Protein AF-A0A7H1RHH2-F1 (afdb_monomer_lite)

Foldseek 3Di:
DDDDDFDVDPTVDDHDPLLVVVVVCCVVVLDPPVLNVVVVVQVVCVVVVNHPPVVVVVSSVVSVPRPDPDPPPD

Structure (mmCIF, N/CA/C/O backbone):
data_AF-A0A7H1RHH2-F1
#
_entry.id   AF-A0A7H1RHH2-F1
#
loop_
_atom_site.group_PDB
_atom_site.id
_atom_site.type_symbol
_atom_site.label_atom_id
_atom_site.label_alt_id
_atom_site.label_comp_id
_atom_site.label_asym_id
_atom_site.label_entity_id
_atom_site.label_seq_id
_atom_site.pdbx_PDB_ins_code
_atom_site.Cartn_x
_atom_site.Cartn_y
_atom_site.Cartn_z
_atom_site.occupancy
_atom_site.B_iso_or_equiv
_atom_site.auth_seq_id
_atom_site.auth_comp_id
_atom_site.auth_asym_id
_atom_site.auth_atom_id
_atom_site.pdbx_PDB_model_num
ATOM 1 N N . MET A 1 1 ? -28.075 2.253 19.982 1.00 70.44 1 MET A N 1
ATOM 2 C CA . MET A 1 1 ? -27.561 1.615 18.746 1.00 70.44 1 MET A CA 1
ATOM 3 C C . MET A 1 1 ? -26.048 1.495 18.836 1.00 70.44 1 MET A C 1
ATOM 5 O O . MET A 1 1 ? -25.432 2.400 19.384 1.00 70.44 1 MET A O 1
ATOM 9 N N . LYS A 1 2 ? -25.463 0.400 18.333 1.00 88.44 2 LYS A N 1
ATOM 10 C CA . LYS A 1 2 ? -24.006 0.224 18.207 1.00 88.44 2 LYS A CA 1
ATOM 11 C C . LYS A 1 2 ? -23.594 0.537 16.767 1.00 88.44 2 LYS A C 1
ATOM 13 O O . LYS A 1 2 ? -24.182 -0.025 15.850 1.00 88.44 2 LYS A O 1
ATOM 18 N N . LEU A 1 3 ? -22.616 1.423 16.592 1.00 90.25 3 LEU A N 1
ATOM 19 C CA . LEU A 1 3 ? -21.969 1.696 15.307 1.00 90.25 3 LEU A CA 1
ATOM 20 C C . LEU A 1 3 ? -20.760 0.768 15.157 1.00 90.25 3 LEU A C 1
ATOM 22 O O . LEU A 1 3 ? -19.977 0.631 16.096 1.00 90.25 3 LEU A O 1
ATOM 26 N N . VAL A 1 4 ? -20.620 0.147 13.989 1.00 91.62 4 VAL A N 1
ATOM 27 C CA . VAL A 1 4 ? -19.461 -0.671 13.614 1.00 91.62 4 VAL A CA 1
ATOM 28 C C . VAL A 1 4 ? -18.975 -0.183 12.255 1.00 91.62 4 VAL A C 1
ATOM 30 O O . VAL A 1 4 ? -19.792 0.079 11.375 1.00 91.62 4 VAL A O 1
ATOM 33 N N . LEU A 1 5 ? -17.661 -0.031 12.109 1.00 91.38 5 LEU A N 1
ATOM 34 C CA . LEU A 1 5 ? -17.006 0.385 10.873 1.00 91.38 5 LEU A CA 1
ATOM 35 C C . LEU A 1 5 ? -16.149 -0.770 10.366 1.00 91.38 5 LEU A C 1
ATOM 37 O O . LEU A 1 5 ? -15.433 -1.393 11.149 1.00 91.38 5 LEU A O 1
ATOM 41 N N . PHE A 1 6 ? -16.234 -1.025 9.067 1.00 90.94 6 PHE A N 1
ATOM 42 C CA . PHE A 1 6 ? -15.415 -2.001 8.363 1.00 90.94 6 PHE A CA 1
ATOM 43 C C . PHE A 1 6 ? -14.655 -1.281 7.262 1.00 90.94 6 PHE A C 1
ATOM 45 O O . PHE A 1 6 ? -15.202 -0.384 6.618 1.00 90.94 6 PHE A O 1
ATOM 52 N N . ASP A 1 7 ? -13.406 -1.680 7.077 1.00 87.50 7 ASP A N 1
ATOM 53 C CA . ASP A 1 7 ? -12.633 -1.279 5.914 1.00 87.50 7 ASP A CA 1
ATOM 54 C C . ASP A 1 7 ? -13.108 -2.042 4.667 1.00 87.50 7 ASP A C 1
ATOM 56 O O . ASP A 1 7 ? -13.852 -3.020 4.770 1.00 87.50 7 ASP A O 1
ATOM 60 N N . LEU A 1 8 ? -12.710 -1.584 3.487 1.00 90.00 8 LEU A N 1
ATOM 61 C CA . LEU A 1 8 ? -13.074 -2.213 2.225 1.00 90.00 8 LEU A CA 1
ATOM 62 C C . LEU A 1 8 ? -12.121 -3.370 1.895 1.00 90.00 8 LEU A C 1
ATOM 64 O O . LEU A 1 8 ? -12.527 -4.535 1.943 1.00 90.00 8 LEU A O 1
ATOM 68 N N . ASP A 1 9 ? -10.873 -3.0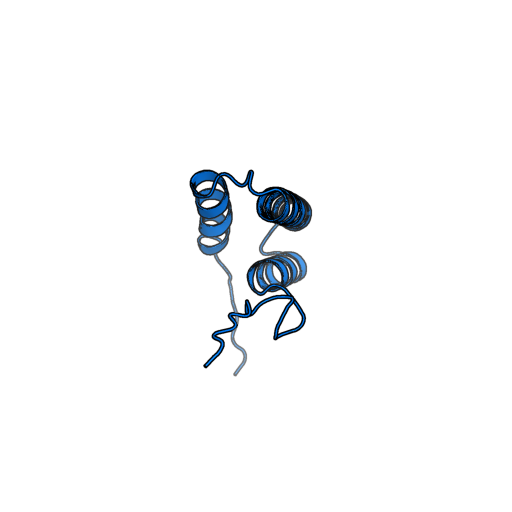35 1.577 1.00 87.81 9 ASP A N 1
ATOM 69 C CA . ASP A 1 9 ? -9.862 -3.964 1.072 1.00 87.81 9 ASP A CA 1
ATOM 70 C C . ASP A 1 9 ? -9.447 -4.959 2.169 1.00 87.81 9 ASP A C 1
ATOM 72 O O . ASP A 1 9 ? -9.315 -4.612 3.343 1.00 87.81 9 ASP A O 1
ATOM 76 N N . ASP A 1 10 ? -9.315 -6.232 1.797 1.00 83.19 10 ASP A N 1
ATOM 77 C CA . ASP A 1 10 ? -8.990 -7.361 2.685 1.00 83.19 10 ASP A CA 1
ATOM 78 C C . ASP A 1 10 ? -9.930 -7.553 3.907 1.00 83.19 10 ASP A C 1
ATOM 80 O O . ASP A 1 10 ? -9.691 -8.428 4.743 1.00 83.19 10 ASP A O 1
ATOM 84 N N . THR A 1 11 ? -11.032 -6.793 3.991 1.00 86.88 11 THR A N 1
ATOM 85 C CA . THR A 1 11 ? -12.070 -6.899 5.031 1.00 86.88 11 THR A CA 1
ATOM 86 C C . THR A 1 11 ? -13.429 -7.250 4.428 1.00 86.88 11 THR A C 1
ATOM 88 O O . THR A 1 11 ? -13.971 -8.319 4.709 1.00 86.88 11 THR A O 1
ATOM 91 N N . LEU A 1 12 ? -13.998 -6.361 3.606 1.00 89.75 12 LEU A N 1
ATOM 92 C CA . LEU A 1 12 ? -15.279 -6.586 2.928 1.00 89.75 12 LEU A CA 1
ATOM 93 C C . LEU A 1 12 ? -15.098 -7.211 1.544 1.00 89.75 12 LEU A C 1
ATOM 95 O O . LEU A 1 12 ? -15.952 -7.986 1.112 1.00 89.75 12 LEU A O 1
ATOM 99 N N . ILE A 1 13 ? -14.003 -6.886 0.856 1.00 87.06 13 ILE A N 1
ATOM 100 C CA . ILE A 1 13 ? -13.650 -7.470 -0.437 1.00 87.06 13 ILE A CA 1
ATOM 101 C C . ILE A 1 13 ? -12.296 -8.165 -0.362 1.00 87.06 13 ILE A C 1
ATOM 103 O O . ILE A 1 13 ? -11.402 -7.754 0.373 1.00 87.06 13 ILE A O 1
ATOM 107 N N . GLN A 1 14 ? -12.151 -9.248 -1.124 1.00 86.44 14 GLN A N 1
ATOM 108 C CA . GLN A 1 14 ? -10.887 -9.966 -1.189 1.00 86.44 14 GLN A CA 1
ATOM 109 C C . GLN A 1 14 ? -9.914 -9.233 -2.113 1.00 86.44 14 GLN A C 1
ATOM 111 O O . GLN A 1 14 ? -10.156 -9.133 -3.317 1.00 86.44 14 GLN A O 1
ATOM 116 N N . GLY A 1 15 ? -8.774 -8.828 -1.558 1.00 83.62 15 GLY A N 1
ATOM 117 C CA . GLY A 1 15 ? -7.684 -8.222 -2.300 1.00 83.62 15 GLY A CA 1
ATOM 118 C C . GLY A 1 15 ? -7.592 -6.714 -2.110 1.00 83.62 15 GLY A C 1
ATOM 119 O O . GLY A 1 15 ? -8.587 -6.013 -1.957 1.00 83.62 15 GLY A O 1
ATOM 120 N N . ASP A 1 16 ? -6.352 -6.242 -2.177 1.00 90.25 16 ASP A N 1
ATOM 121 C CA . ASP A 1 16 ? -5.969 -4.839 -2.098 1.00 90.25 16 ASP A CA 1
ATOM 122 C C . ASP A 1 16 ? -5.855 -4.253 -3.509 1.00 90.25 16 ASP A C 1
ATOM 124 O O . ASP A 1 16 ? -5.080 -4.727 -4.354 1.00 90.25 16 ASP A O 1
ATOM 128 N N . SER A 1 17 ? -6.659 -3.225 -3.768 1.00 88.88 17 SER A N 1
ATOM 129 C CA . SER A 1 17 ? -6.777 -2.594 -5.082 1.00 88.88 17 SER A CA 1
ATOM 130 C C . SER A 1 17 ? -5.446 -2.012 -5.582 1.00 88.88 17 SER A C 1
ATOM 132 O O . SER A 1 17 ? -5.099 -2.170 -6.759 1.00 88.88 17 SER A O 1
ATOM 134 N N . ALA A 1 18 ? -4.647 -1.421 -4.690 1.00 89.62 18 ALA A N 1
ATOM 135 C CA . ALA A 1 18 ? -3.338 -0.858 -5.008 1.00 89.62 18 ALA A CA 1
ATOM 136 C C . ALA A 1 18 ? -2.336 -1.951 -5.416 1.00 89.62 18 ALA A C 1
ATOM 138 O O . ALA A 1 18 ? -1.648 -1.832 -6.433 1.00 89.62 18 ALA A O 1
ATOM 139 N N . LYS A 1 19 ? -2.284 -3.058 -4.676 1.00 92.00 19 LYS A N 1
ATOM 140 C CA . LYS A 1 19 ? -1.427 -4.212 -4.962 1.00 92.00 19 LYS A CA 1
ATOM 141 C C . LYS A 1 19 ? -1.818 -4.912 -6.256 1.00 92.00 19 LYS A C 1
ATOM 143 O O . LYS A 1 19 ? -0.939 -5.266 -7.045 1.00 92.00 19 LYS A O 1
ATOM 148 N N . LEU A 1 20 ? -3.115 -5.113 -6.485 1.00 92.50 20 LEU A N 1
ATOM 149 C CA . LEU A 1 20 ? -3.618 -5.739 -7.708 1.00 92.50 20 LEU A CA 1
ATOM 150 C C . LEU A 1 20 ? -3.282 -4.900 -8.943 1.00 92.50 20 LEU A C 1
ATOM 152 O O . LEU A 1 20 ? -2.846 -5.452 -9.954 1.00 92.50 20 LEU A O 1
ATOM 156 N N . TRP A 1 21 ? -3.394 -3.573 -8.844 1.00 91.56 21 TRP A N 1
ATOM 157 C CA . TRP A 1 21 ? -2.987 -2.671 -9.918 1.00 91.56 21 TRP A CA 1
ATOM 158 C C . TRP A 1 21 ? -1.494 -2.788 -10.249 1.00 91.56 21 TRP A C 1
ATOM 160 O O . TRP A 1 21 ? -1.122 -2.926 -11.415 1.00 91.56 21 TRP A O 1
ATOM 170 N N . LEU A 1 22 ? -0.623 -2.808 -9.236 1.00 93.62 22 LEU A N 1
ATOM 171 C CA . LEU A 1 22 ? 0.817 -2.976 -9.459 1.00 93.62 22 LEU A CA 1
ATOM 172 C C . LEU A 1 22 ? 1.153 -4.334 -10.069 1.00 93.62 22 LEU A C 1
ATOM 174 O O . LEU A 1 22 ? 1.987 -4.400 -10.970 1.00 93.62 22 LEU A O 1
ATOM 178 N N . LYS A 1 23 ? 0.474 -5.400 -9.631 1.00 94.00 23 LYS A N 1
ATOM 179 C CA . LYS A 1 23 ? 0.620 -6.738 -10.213 1.00 94.00 23 LYS A CA 1
ATOM 180 C C . LYS A 1 23 ? 0.279 -6.738 -11.697 1.00 94.00 23 LYS A C 1
ATOM 182 O O . LYS A 1 23 ? 1.097 -7.193 -12.491 1.00 94.00 23 LYS A O 1
ATOM 187 N N . PHE A 1 24 ? -0.854 -6.154 -12.076 1.00 92.62 24 PHE A N 1
ATOM 188 C CA . PHE A 1 24 ? -1.226 -6.001 -13.480 1.00 92.62 24 PHE A CA 1
ATOM 189 C C . PHE A 1 24 ? -0.158 -5.236 -14.277 1.00 92.62 24 PHE A C 1
ATOM 191 O O . PHE A 1 24 ? 0.253 -5.675 -15.350 1.00 92.62 24 PHE A O 1
ATOM 198 N N . CYS A 1 25 ? 0.333 -4.111 -13.750 1.00 92.19 25 CYS A N 1
ATOM 199 C CA . CYS A 1 25 ? 1.356 -3.312 -14.420 1.00 92.19 25 CYS A CA 1
ATOM 200 C C . CYS A 1 25 ? 2.667 -4.080 -14.629 1.00 92.19 25 CYS A C 1
ATOM 202 O O . CYS A 1 25 ? 3.279 -3.962 -15.690 1.00 92.19 25 CYS A O 1
ATOM 204 N N . VAL A 1 26 ? 3.091 -4.880 -13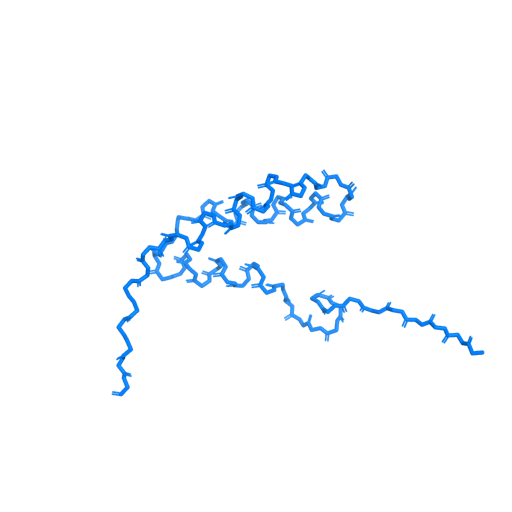.651 1.00 93.81 26 VAL A N 1
ATOM 205 C CA . VAL A 1 26 ? 4.278 -5.736 -13.772 1.00 93.81 26 VAL A CA 1
ATOM 206 C C . VAL A 1 26 ? 4.049 -6.856 -14.789 1.00 93.81 26 VAL A C 1
ATOM 208 O O . VAL A 1 26 ? 4.879 -7.055 -15.671 1.00 93.81 26 VAL A O 1
ATOM 211 N N . GLU A 1 27 ? 2.897 -7.527 -14.747 1.00 94.31 27 GLU A N 1
ATOM 212 C CA . GLU A 1 27 ? 2.537 -8.589 -15.701 1.00 94.31 27 GLU A CA 1
ATOM 213 C C . GLU A 1 27 ? 2.459 -8.090 -17.152 1.00 94.31 27 GLU A C 1
ATOM 215 O O . GLU A 1 27 ? 2.747 -8.836 -18.086 1.00 94.31 27 GLU A O 1
ATOM 220 N N . LYS A 1 28 ? 2.100 -6.819 -17.359 1.00 91.69 28 LYS A N 1
ATOM 221 C CA . LYS A 1 28 ? 2.099 -6.166 -18.677 1.00 91.69 28 LYS A CA 1
ATOM 222 C C . LYS A 1 28 ? 3.446 -5.556 -19.075 1.00 91.69 28 LYS A C 1
ATOM 224 O O . LYS A 1 28 ? 3.550 -4.994 -20.162 1.00 91.69 28 LYS A O 1
ATOM 229 N N . GLY A 1 29 ? 4.470 -5.654 -18.226 1.00 91.56 29 GLY A N 1
ATOM 230 C CA . GLY A 1 29 ? 5.800 -5.097 -18.483 1.00 91.56 29 GLY A CA 1
ATOM 231 C C . GLY A 1 29 ? 5.879 -3.570 -18.377 1.00 91.56 29 GLY A C 1
ATOM 232 O O . GLY A 1 29 ? 6.842 -2.973 -18.851 1.00 91.56 29 GLY A O 1
ATOM 233 N N . PHE A 1 30 ? 4.883 -2.922 -17.768 1.00 91.12 30 PHE A N 1
ATOM 234 C CA . PHE A 1 30 ? 4.881 -1.476 -17.523 1.00 91.12 30 PHE A CA 1
ATOM 235 C C . PHE A 1 30 ? 5.753 -1.091 -16.323 1.00 91.12 30 PHE A C 1
ATOM 237 O O . PHE A 1 30 ? 6.285 0.016 -16.273 1.00 91.12 30 PHE A O 1
ATOM 244 N N . LEU A 1 31 ? 5.911 -1.999 -15.361 1.00 93.31 31 LEU A N 1
ATOM 245 C CA . LEU A 1 31 ? 6.731 -1.801 -14.171 1.00 93.31 31 LEU A CA 1
ATOM 246 C C . LEU A 1 31 ? 7.692 -2.974 -13.957 1.00 93.31 31 LEU A C 1
ATOM 248 O O . LEU A 1 31 ? 7.365 -4.106 -14.315 1.00 93.31 31 LEU A O 1
ATOM 252 N N . PRO A 1 32 ? 8.852 -2.735 -13.328 1.00 93.44 32 PRO A N 1
ATOM 253 C CA . PRO A 1 32 ? 9.735 -3.807 -12.899 1.00 93.44 32 PRO A CA 1
ATOM 254 C C . PRO A 1 32 ? 9.185 -4.540 -11.662 1.00 93.44 32 PRO A C 1
ATOM 256 O O . PRO A 1 32 ? 8.451 -3.972 -10.850 1.00 93.44 32 PRO A O 1
ATOM 259 N N . GLN A 1 33 ? 9.596 -5.802 -11.493 1.00 95.50 33 GLN A N 1
ATOM 260 C CA . GLN A 1 33 ? 9.147 -6.705 -10.420 1.00 95.50 33 GLN A CA 1
ATOM 261 C C . GLN A 1 33 ? 9.327 -6.126 -9.002 1.00 95.50 33 GLN A C 1
ATOM 263 O O . GLN A 1 33 ? 8.504 -6.383 -8.126 1.00 95.50 33 GLN A O 1
ATOM 268 N N . GLU A 1 34 ? 10.353 -5.296 -8.787 1.00 95.25 34 GLU A N 1
ATOM 269 C CA . GLU A 1 34 ? 10.663 -4.636 -7.506 1.00 95.25 34 GLU A CA 1
ATOM 270 C C . GLU A 1 34 ? 9.495 -3.811 -6.925 1.00 95.25 34 GLU A C 1
ATOM 272 O O . GLU A 1 34 ? 9.424 -3.591 -5.715 1.00 95.25 34 GLU A O 1
ATOM 277 N N . TYR A 1 35 ? 8.536 -3.375 -7.755 1.00 94.62 35 TYR A N 1
ATOM 278 C CA . TYR A 1 35 ? 7.346 -2.661 -7.279 1.00 94.62 35 TYR A CA 1
ATOM 279 C C . TYR A 1 35 ? 6.433 -3.557 -6.432 1.00 94.62 35 TYR A C 1
ATOM 281 O O . TYR A 1 35 ? 5.763 -3.055 -5.528 1.00 94.62 35 TYR A O 1
ATOM 289 N N . LEU A 1 36 ? 6.434 -4.874 -6.674 1.00 95.19 36 LEU A N 1
ATOM 290 C CA . LEU A 1 36 ? 5.669 -5.833 -5.871 1.00 95.19 36 LEU A CA 1
ATOM 291 C C . LEU A 1 36 ? 6.283 -6.053 -4.490 1.00 95.19 36 LEU A C 1
ATOM 293 O O . LEU A 1 36 ? 5.561 -6.235 -3.514 1.00 95.19 36 LEU A O 1
ATOM 297 N N . GLU A 1 37 ? 7.604 -5.983 -4.384 1.00 95.88 37 GLU A N 1
ATOM 298 C CA . GLU A 1 37 ? 8.289 -6.054 -3.093 1.00 95.88 37 GLU A CA 1
ATOM 299 C C . GLU A 1 37 ? 8.050 -4.772 -2.287 1.00 95.88 37 GLU A C 1
ATOM 301 O O . GLU A 1 37 ? 7.721 -4.831 -1.100 1.00 95.88 37 GLU A O 1
ATOM 306 N N . LYS A 1 38 ? 8.111 -3.606 -2.947 1.00 95.56 38 LYS A N 1
ATOM 307 C CA . LYS A 1 38 ? 7.831 -2.310 -2.311 1.00 95.56 38 LYS A CA 1
ATOM 308 C C . LYS A 1 38 ? 6.402 -2.191 -1.796 1.00 95.56 38 LYS A C 1
ATOM 310 O O . LYS A 1 38 ? 6.213 -1.719 -0.679 1.00 95.56 38 LYS A O 1
ATOM 315 N N . ILE A 1 39 ? 5.392 -2.632 -2.552 1.00 95.00 39 ILE A N 1
ATOM 316 C CA . ILE A 1 39 ? 4.008 -2.564 -2.055 1.00 95.00 39 ILE A CA 1
ATOM 317 C C . ILE A 1 39 ? 3.790 -3.481 -0.849 1.00 95.00 39 ILE A C 1
ATOM 319 O O . ILE A 1 39 ? 3.119 -3.080 0.094 1.00 95.00 39 ILE A O 1
ATOM 323 N N . VAL A 1 40 ? 4.422 -4.661 -0.816 1.00 94.69 40 VAL A N 1
ATOM 324 C CA . VAL A 1 40 ? 4.387 -5.548 0.360 1.00 94.69 40 VAL A CA 1
ATOM 325 C C . VAL A 1 40 ? 5.068 -4.891 1.564 1.00 94.69 40 VAL A C 1
ATOM 327 O O . VAL A 1 40 ? 4.555 -4.976 2.681 1.00 94.69 40 VAL A O 1
ATOM 330 N N . PHE A 1 41 ? 6.188 -4.194 1.350 1.00 95.75 41 PHE A N 1
ATOM 331 C CA . PHE A 1 41 ? 6.841 -3.408 2.397 1.00 95.75 41 PHE A CA 1
ATOM 332 C C . PHE A 1 41 ? 5.910 -2.323 2.961 1.00 95.75 41 PHE A C 1
ATOM 334 O O . PHE A 1 41 ? 5.707 -2.276 4.176 1.00 95.75 41 PHE A O 1
ATOM 341 N N . TYR A 1 42 ? 5.294 -1.502 2.106 1.00 95.50 42 TYR A N 1
ATOM 342 C CA . TYR A 1 42 ? 4.382 -0.444 2.551 1.00 95.50 42 TYR A CA 1
ATOM 343 C C . TYR A 1 42 ? 3.125 -0.997 3.237 1.00 95.50 42 TYR A C 1
ATOM 345 O O . TYR A 1 42 ? 2.729 -0.470 4.275 1.00 95.50 42 TYR A O 1
ATOM 353 N N . GLN A 1 43 ? 2.552 -2.105 2.750 1.00 92.44 43 GLN A N 1
ATOM 354 C CA . GLN A 1 43 ? 1.438 -2.793 3.419 1.00 92.44 43 GLN A CA 1
ATOM 355 C C . GLN A 1 43 ? 1.812 -3.234 4.839 1.00 92.44 43 GLN A C 1
ATOM 357 O O . GLN A 1 43 ? 1.048 -3.020 5.781 1.00 92.44 43 GLN A O 1
ATOM 362 N N . LYS A 1 44 ? 3.016 -3.789 5.030 1.00 94.50 44 LYS A N 1
ATOM 363 C CA . LYS A 1 44 ? 3.506 -4.152 6.365 1.00 94.50 44 LYS A CA 1
ATOM 364 C C . LYS A 1 44 ? 3.671 -2.921 7.263 1.00 94.50 44 LYS A C 1
ATOM 366 O O . LYS A 1 44 ? 3.245 -2.947 8.414 1.00 94.50 44 LYS A O 1
ATOM 371 N N . GLN A 1 45 ? 4.253 -1.833 6.751 1.00 96.81 45 GLN A N 1
ATOM 372 C CA . GLN A 1 45 ? 4.384 -0.587 7.519 1.00 96.81 45 GLN A CA 1
ATOM 373 C C . GLN A 1 45 ? 3.017 0.009 7.892 1.00 96.81 45 GLN A C 1
ATOM 375 O O . GLN A 1 45 ? 2.860 0.524 9.000 1.00 96.81 45 GLN A O 1
ATOM 380 N N . TYR A 1 46 ? 2.018 -0.102 7.010 1.00 92.88 46 TYR A N 1
ATOM 381 C CA . TYR A 1 46 ? 0.644 0.329 7.276 1.00 92.88 46 TYR A CA 1
ATOM 382 C C . TYR A 1 46 ? 0.016 -0.463 8.427 1.00 92.88 46 TYR A C 1
ATOM 384 O O . TYR A 1 46 ? -0.463 0.131 9.392 1.00 92.88 46 TYR A O 1
ATOM 392 N N . GLN A 1 47 ? 0.106 -1.797 8.380 1.00 90.69 47 GLN A N 1
ATOM 393 C CA . GLN A 1 47 ? -0.386 -2.682 9.444 1.00 90.69 47 GLN A CA 1
ATOM 394 C C . GLN A 1 47 ? 0.296 -2.403 10.793 1.00 90.69 47 GLN A C 1
ATOM 396 O O . GLN A 1 47 ? -0.343 -2.461 11.844 1.00 90.69 47 GLN A O 1
ATOM 401 N N . GLU A 1 48 ? 1.582 -2.044 10.770 1.00 96.56 48 GLU A N 1
ATOM 402 C CA . GLU A 1 48 ? 2.349 -1.654 11.957 1.00 96.56 48 GLU A CA 1
ATOM 403 C C . GLU A 1 48 ? 2.114 -0.198 12.406 1.00 96.56 48 GLU A C 1
ATOM 405 O O . GLU A 1 48 ? 2.684 0.216 13.417 1.00 96.56 48 GLU A O 1
ATOM 410 N N . LYS A 1 49 ? 1.281 0.582 11.697 1.00 95.81 49 LYS A N 1
ATOM 411 C CA . LYS A 1 49 ? 1.030 2.019 11.937 1.00 95.81 49 LYS A CA 1
ATOM 412 C C . LYS A 1 49 ? 2.291 2.895 11.866 1.00 95.81 49 LYS A C 1
ATOM 414 O O . LYS A 1 49 ? 2.380 3.915 12.544 1.00 95.81 49 LYS A O 1
ATOM 419 N N . LYS A 1 50 ? 3.268 2.488 11.053 1.00 97.50 50 LYS A N 1
ATOM 420 C CA . LYS A 1 50 ? 4.549 3.185 10.833 1.00 97.50 50 LYS A CA 1
ATOM 421 C C . LYS A 1 50 ? 4.697 3.746 9.423 1.00 97.50 50 LYS A C 1
ATOM 423 O O . LYS A 1 50 ? 5.747 4.291 9.102 1.00 97.50 50 LYS A O 1
ATOM 428 N N . LEU A 1 51 ? 3.688 3.561 8.574 1.00 97.31 51 LEU A N 1
ATOM 429 C CA . LEU A 1 51 ? 3.750 3.996 7.188 1.00 97.31 51 LEU A CA 1
ATOM 430 C C . LEU A 1 51 ? 3.959 5.510 7.108 1.00 97.31 51 LEU A C 1
ATOM 432 O O . LEU A 1 51 ? 3.125 6.279 7.586 1.00 97.31 51 LEU A O 1
ATOM 436 N N . ASP A 1 52 ? 5.041 5.915 6.451 1.00 97.44 52 ASP A N 1
ATOM 437 C CA . ASP A 1 52 ? 5.181 7.275 5.951 1.00 97.44 52 ASP A CA 1
ATOM 438 C C . ASP A 1 52 ? 4.263 7.433 4.733 1.00 97.44 52 ASP A C 1
ATOM 440 O O . ASP A 1 52 ? 4.482 6.843 3.668 1.00 97.44 52 ASP A O 1
ATOM 444 N N . MET A 1 53 ? 3.186 8.194 4.922 1.00 95.31 53 MET A N 1
ATOM 445 C CA . MET A 1 53 ? 2.175 8.389 3.888 1.00 95.31 53 MET A CA 1
ATOM 446 C C . MET A 1 53 ? 2.705 9.219 2.718 1.00 95.31 53 MET A C 1
ATOM 448 O O . MET A 1 53 ? 2.336 8.940 1.579 1.00 95.31 53 MET A O 1
ATOM 452 N N . ASP A 1 54 ? 3.581 10.195 2.954 1.00 96.69 54 ASP A N 1
ATOM 453 C CA . ASP A 1 54 ? 4.120 11.039 1.884 1.00 96.69 54 ASP A CA 1
ATOM 454 C C . ASP A 1 54 ? 5.083 10.241 0.998 1.00 96.69 54 ASP A C 1
ATOM 456 O O . ASP A 1 54 ? 5.050 10.348 -0.236 1.00 96.69 54 ASP A O 1
ATOM 460 N N . GLU A 1 55 ? 5.895 9.374 1.608 1.00 96.00 55 GLU A N 1
ATOM 461 C CA . GLU A 1 55 ? 6.766 8.451 0.883 1.00 96.00 55 GLU A CA 1
ATOM 462 C C . GLU A 1 55 ? 5.947 7.452 0.052 1.00 96.00 55 GLU A C 1
ATOM 464 O O . GLU A 1 55 ? 6.194 7.284 -1.149 1.00 96.00 55 GLU A O 1
ATOM 469 N N . PHE A 1 56 ? 4.927 6.840 0.663 1.00 95.06 56 PHE A N 1
ATOM 470 C CA . PHE A 1 56 ? 4.034 5.901 -0.012 1.00 95.06 56 PHE A CA 1
ATOM 471 C C . PHE A 1 56 ? 3.313 6.541 -1.201 1.00 95.06 56 PHE A C 1
ATOM 473 O O . PHE A 1 56 ? 3.326 5.993 -2.306 1.00 95.06 56 PHE A O 1
ATOM 480 N N . MET A 1 57 ? 2.732 7.727 -1.012 1.00 94.19 57 MET A N 1
ATOM 481 C CA . MET A 1 57 ? 2.039 8.451 -2.079 1.00 94.19 57 MET A CA 1
ATOM 482 C C . MET A 1 57 ? 3.005 8.850 -3.196 1.00 94.19 57 MET A C 1
ATOM 484 O O . MET A 1 57 ? 2.678 8.723 -4.378 1.00 94.19 57 MET A O 1
ATOM 488 N N . THR A 1 58 ? 4.228 9.260 -2.854 1.00 94.31 58 THR A N 1
ATOM 489 C CA . THR A 1 58 ? 5.274 9.555 -3.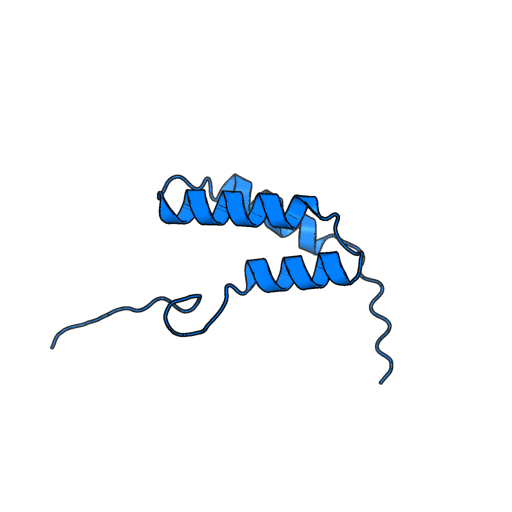843 1.00 94.31 58 THR A CA 1
ATOM 490 C C . THR A 1 58 ? 5.649 8.317 -4.656 1.00 94.31 58 THR A C 1
ATOM 492 O O . THR A 1 58 ? 5.825 8.407 -5.875 1.00 94.31 58 THR A O 1
ATOM 495 N N . PHE A 1 59 ? 5.767 7.155 -4.012 1.00 93.75 59 PHE A N 1
ATOM 496 C CA . PHE A 1 59 ? 5.970 5.878 -4.691 1.00 93.75 59 PHE A CA 1
ATOM 497 C C . PHE A 1 59 ? 4.798 5.552 -5.626 1.00 93.75 59 PHE A C 1
ATOM 499 O O . PHE A 1 59 ? 5.016 5.286 -6.810 1.00 93.75 59 PHE A O 1
ATOM 506 N N . PHE A 1 60 ? 3.564 5.639 -5.132 1.00 91.38 60 PHE A N 1
ATOM 507 C CA . PHE A 1 60 ? 2.382 5.254 -5.895 1.00 91.38 60 PHE A CA 1
ATOM 508 C C . PHE A 1 60 ? 2.115 6.197 -7.077 1.00 91.38 60 PHE A C 1
ATOM 510 O O . PHE A 1 60 ? 1.795 5.753 -8.175 1.00 91.38 60 PHE A O 1
ATOM 517 N N . PHE A 1 61 ? 2.342 7.503 -6.936 1.00 90.12 61 PHE A N 1
ATOM 518 C CA . PHE A 1 61 ? 2.177 8.442 -8.048 1.00 90.12 61 PHE A CA 1
ATOM 519 C C . PHE A 1 61 ? 3.220 8.292 -9.157 1.00 90.12 61 PHE A C 1
ATOM 521 O O . PHE A 1 61 ? 2.935 8.638 -10.306 1.00 90.12 61 PHE A O 1
ATOM 528 N N . LYS A 1 62 ? 4.409 7.747 -8.871 1.00 87.88 62 LYS A N 1
ATOM 529 C CA . LYS A 1 62 ? 5.379 7.417 -9.932 1.00 87.88 62 LYS A CA 1
ATOM 530 C C . LYS A 1 62 ? 4.820 6.370 -10.894 1.00 87.88 62 LYS A C 1
ATOM 532 O O . LYS A 1 62 ? 5.073 6.469 -12.091 1.00 87.88 62 LYS A O 1
ATOM 537 N N . VAL A 1 63 ? 4.005 5.440 -10.396 1.00 83.00 63 VAL A N 1
ATOM 538 C CA . VAL A 1 63 ? 3.345 4.405 -11.208 1.00 83.00 63 VAL A CA 1
ATOM 539 C C . VAL A 1 63 ? 2.406 5.025 -12.238 1.00 83.00 63 VAL A C 1
ATOM 541 O O . VAL A 1 63 ? 2.408 4.617 -13.395 1.00 83.00 63 VAL A O 1
ATOM 544 N N . LEU A 1 64 ? 1.658 6.065 -11.859 1.00 77.19 64 LEU A N 1
ATOM 545 C CA . LEU A 1 64 ? 0.714 6.739 -12.760 1.00 77.19 64 LEU A CA 1
ATOM 546 C C . LEU A 1 64 ? 1.396 7.486 -13.916 1.00 77.19 64 LEU A C 1
ATOM 548 O O . LEU A 1 64 ? 0.747 7.821 -14.902 1.00 77.19 64 LEU A O 1
ATOM 552 N N . ARG A 1 65 ? 2.700 7.7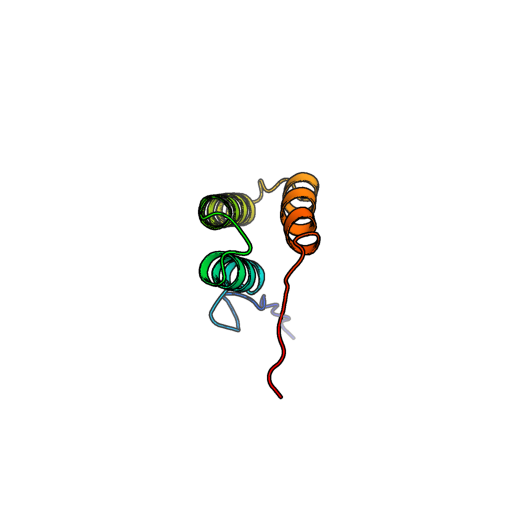65 -13.808 1.00 78.81 65 ARG A N 1
ATOM 553 C CA . ARG A 1 65 ? 3.471 8.436 -14.867 1.00 78.81 65 ARG A CA 1
ATOM 554 C C . ARG A 1 65 ? 4.005 7.476 -15.921 1.00 78.81 65 ARG A C 1
ATOM 556 O O . ARG A 1 65 ? 4.584 7.930 -16.910 1.00 78.81 65 ARG A O 1
ATOM 563 N N . VAL A 1 66 ? 3.847 6.169 -15.726 1.00 74.31 66 VAL A N 1
ATOM 564 C CA . VAL A 1 66 ? 4.278 5.188 -16.716 1.00 74.31 66 VAL A CA 1
ATOM 565 C C . VAL A 1 66 ? 3.428 5.349 -17.972 1.00 74.31 66 VAL A C 1
ATOM 567 O O . VAL A 1 66 ? 2.202 5.273 -17.929 1.00 74.31 66 VAL A O 1
ATOM 570 N N . LYS A 1 67 ? 4.087 5.576 -1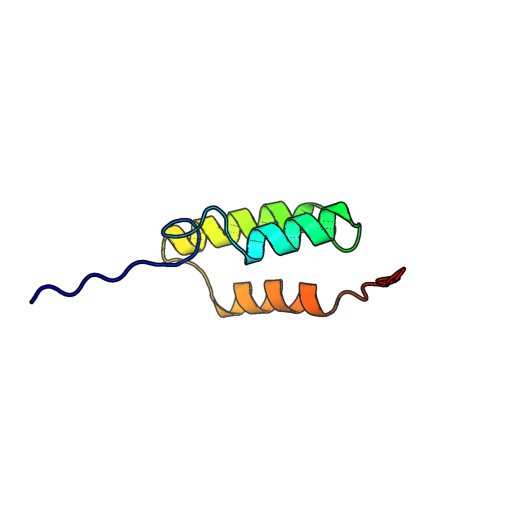9.115 1.00 68.56 67 LYS A N 1
ATOM 571 C CA . LYS A 1 67 ? 3.416 5.615 -20.417 1.00 68.56 67 LYS A CA 1
ATOM 572 C C . LYS A 1 67 ? 2.958 4.209 -20.787 1.00 68.56 67 LYS A C 1
ATOM 574 O O . LYS A 1 67 ? 3.689 3.453 -21.421 1.00 68.56 67 LYS A O 1
ATOM 579 N N . MET A 1 68 ? 1.734 3.876 -20.409 1.00 71.75 68 MET A N 1
ATOM 580 C CA . MET A 1 68 ? 1.073 2.667 -20.871 1.00 71.75 68 MET A CA 1
ATOM 581 C C . MET A 1 68 ? 0.648 2.885 -22.327 1.00 71.75 68 MET A C 1
ATOM 583 O O . MET A 1 68 ? -0.245 3.683 -22.610 1.00 71.75 68 MET A O 1
ATOM 587 N N . LYS A 1 69 ? 1.286 2.192 -23.276 1.00 63.69 69 LYS A N 1
ATOM 588 C CA . LYS A 1 69 ? 0.694 2.013 -24.608 1.00 63.69 69 LYS A CA 1
ATOM 589 C C . LYS A 1 69 ? -0.385 0.945 -24.476 1.00 63.69 69 LYS A C 1
ATOM 591 O O . LYS A 1 69 ? -0.106 -0.241 -24.606 1.00 63.69 69 LYS A O 1
ATOM 596 N N . ILE A 1 70 ? -1.593 1.371 -24.128 1.00 64.88 70 ILE A N 1
ATOM 597 C CA . ILE A 1 70 ? -2.759 0.491 -24.120 1.00 64.88 70 ILE A CA 1
ATOM 598 C C . ILE A 1 70 ? -3.345 0.542 -25.527 1.00 64.88 70 ILE A C 1
ATOM 600 O O . ILE A 1 70 ? -4.011 1.509 -25.891 1.00 64.88 70 ILE A O 1
ATOM 604 N N . GLU A 1 71 ? -3.059 -0.471 -26.339 1.00 57.69 71 GLU A N 1
ATOM 605 C CA . GLU A 1 71 ? -3.800 -0.675 -27.579 1.00 57.69 71 GLU A CA 1
ATOM 606 C C . GLU A 1 71 ? -5.152 -1.291 -27.216 1.00 57.69 71 GLU A C 1
ATOM 608 O O . GLU A 1 71 ? -5.264 -2.491 -26.977 1.00 57.69 71 GLU A O 1
ATOM 613 N N . PHE A 1 72 ? -6.189 -0.457 -27.128 1.00 52.41 72 PHE A N 1
ATOM 614 C CA . PHE A 1 72 ? -7.558 -0.954 -27.079 1.00 52.41 72 PHE A CA 1
ATOM 615 C C . PHE A 1 72 ? -7.899 -1.528 -28.454 1.00 52.41 72 PHE A C 1
ATOM 617 O O . PHE A 1 72 ? -8.161 -0.784 -29.394 1.00 52.41 72 PHE A O 1
ATOM 624 N N . HIS A 1 73 ? -7.850 -2.852 -28.582 1.00 54.62 73 HIS A N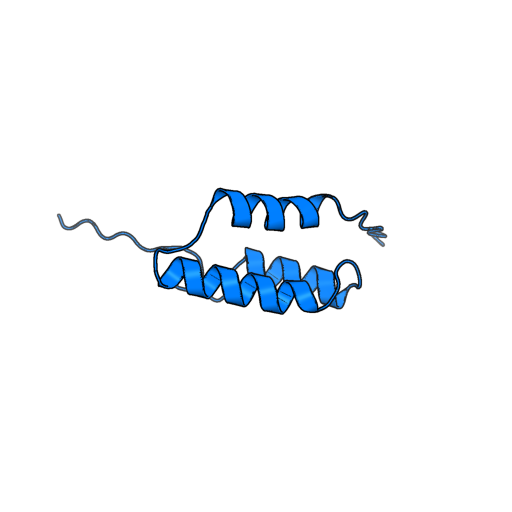 1
ATOM 625 C CA . HIS A 1 73 ? -8.524 -3.549 -29.671 1.00 54.62 73 HIS A CA 1
ATOM 626 C C . HIS A 1 73 ? -9.988 -3.700 -29.246 1.00 54.62 73 HIS A C 1
ATOM 628 O O . HIS A 1 73 ? -10.328 -4.634 -28.520 1.00 54.62 73 HIS A O 1
ATOM 634 N N . LEU A 1 74 ? -10.802 -2.698 -29.593 1.00 47.88 74 LEU A N 1
ATOM 635 C CA . LEU A 1 74 ? -12.264 -2.789 -29.564 1.00 47.88 74 LEU A CA 1
ATOM 636 C C . LEU A 1 74 ? -12.760 -3.446 -30.852 1.00 47.88 74 LEU A C 1
ATOM 638 O O . LEU A 1 74 ? -12.190 -3.121 -31.919 1.00 47.88 74 LEU A O 1
#

Organism: Campylobacter coli (NCBI:txid195)

pLDDT: mean 87.92, std 11.21, range [47.88, 97.5]

Radius of gyration: 15.23 Å; chains: 1; bounding box: 38×21×48 Å

Secondary structure (DSSP, 8-state):
-------TBTTTBSS-HHHHHHHHHHHTTSS-THHHHHHHHHHHHHHTT---HHHHHHHHHHHHTS--------

InterPro domains:
  IPR023214 HAD superfamily [G3DSA:3.40.50.1000] (3-14)
  IPR036412 HAD-like superfamily [SSF56784] (1-65)

Sequence (74 aa):
MKLVLFDLDDTLIQGDSAKLWLKFCVEKGFLPQEYLEKIVFYQKQYQEKKLDMDEFMTFFFKVLRVKMKIEFHL